Protein AF-A0A7Y2SJU0-F1 (afdb_monomer_lite)

pLDDT: mean 86.25, std 7.18, range [54.84, 95.0]

Secondary structure (DSSP, 8-state):
-HHHHHHIIIIIIIIHHHHHHHHHHHHHHH--TTS---HHHHHHHHHHHHHHHHHHHHHHHHHTSTTHHHHHSSTTGGGHHHHHHHHHHHHHHHTSTT-TTGGGGGGHHHHHHHHHHHHHHHHHHHHHH--

Foldseek 3Di:
DVVLVVCCCPLQVPNLVVVLVVLLVVLLVPPFQPDDDDPSLVVNLVSLVVNLVSQVVSLVVQCVDVCSVVPQCDPPNVCSNVLSVVLSVQSNLLNDPNRPQSVVGSCSSVVSVVVSVVVVVVRVVVVVVVD

Sequence (131 aa):
MKLIFDIHRIFGEMVLPLLIVIVAIYMTVVFKPGAARGTIERFFPVLVDLQVGLGIIYWVFLLTLPGGAARFLGFPFILHPVLGLIAAGLAHMALGAKNPLRSLGRWAPMASLAVLLILVLSNIMIAAGMK

Structure (mmCIF, N/CA/C/O backbone):
data_AF-A0A7Y2SJU0-F1
#
_entry.id   AF-A0A7Y2SJU0-F1
#
loop_
_atom_site.group_PDB
_atom_site.id
_atom_site.type_symbol
_atom_site.label_atom_id
_atom_site.label_alt_id
_atom_site.label_comp_id
_atom_site.label_asym_id
_atom_site.label_entity_id
_atom_site.label_seq_id
_atom_site.pdbx_PDB_ins_code
_atom_site.Cartn_x
_atom_site.Cartn_y
_atom_site.Cartn_z
_atom_site.occupancy
_atom_site.B_iso_or_equiv
_atom_site.auth_seq_id
_atom_site.auth_comp_id
_atom_site.auth_asym_id
_atom_site.auth_atom_id
_atom_site.pdbx_PDB_model_num
ATOM 1 N N . MET A 1 1 ? 7.990 -14.602 -17.417 1.00 70.00 1 MET A N 1
ATOM 2 C CA . MET A 1 1 ? 7.576 -13.178 -17.472 1.00 70.00 1 MET A CA 1
ATOM 3 C C . MET A 1 1 ? 6.070 -13.002 -17.311 1.00 70.00 1 MET A C 1
ATOM 5 O O . MET A 1 1 ? 5.679 -12.310 -16.387 1.00 70.00 1 MET A O 1
ATOM 9 N N . LYS A 1 2 ? 5.228 -13.664 -18.125 1.00 88.12 2 LYS A N 1
ATOM 10 C CA . LYS A 1 2 ? 3.754 -13.574 -18.040 1.00 88.12 2 LYS A CA 1
ATOM 11 C C . LYS A 1 2 ? 3.186 -13.818 -16.629 1.00 88.12 2 LYS A C 1
ATOM 13 O O . LYS A 1 2 ? 2.363 -13.045 -16.168 1.00 88.12 2 LYS A O 1
ATOM 18 N N . LEU A 1 3 ? 3.722 -14.809 -15.911 1.00 90.31 3 LEU A N 1
ATOM 19 C CA . LEU A 1 3 ? 3.298 -15.141 -14.546 1.00 90.31 3 LEU A CA 1
ATOM 20 C C . LEU A 1 3 ? 3.377 -13.959 -13.561 1.00 90.31 3 LEU A C 1
ATOM 22 O O . LEU A 1 3 ? 2.468 -13.786 -12.761 1.00 90.31 3 LEU A O 1
ATOM 26 N N . ILE A 1 4 ? 4.437 -13.143 -13.613 1.00 88.12 4 ILE A N 1
ATOM 27 C CA . ILE A 1 4 ? 4.603 -12.009 -12.685 1.00 88.12 4 ILE A CA 1
ATOM 28 C C . ILE A 1 4 ? 3.540 -10.941 -12.962 1.00 88.12 4 ILE A C 1
ATOM 30 O O . ILE A 1 4 ? 2.937 -10.422 -12.026 1.00 88.12 4 ILE A O 1
ATOM 34 N N . PHE A 1 5 ? 3.271 -10.662 -14.241 1.00 90.81 5 PHE A N 1
ATOM 35 C CA . PHE A 1 5 ? 2.190 -9.762 -14.643 1.00 90.81 5 PHE A CA 1
ATOM 36 C C . PHE A 1 5 ? 0.820 -10.293 -14.212 1.00 90.81 5 PHE A C 1
ATOM 38 O O . PHE A 1 5 ? 0.031 -9.533 -13.664 1.00 90.81 5 PHE A O 1
ATOM 45 N N . ASP A 1 6 ? 0.552 -11.587 -14.404 1.00 92.88 6 ASP A N 1
ATOM 46 C CA . ASP A 1 6 ? -0.727 -12.200 -14.032 1.00 92.88 6 ASP A CA 1
ATOM 47 C C . ASP A 1 6 ? -0.943 -12.161 -12.508 1.00 92.88 6 ASP A C 1
ATOM 49 O O . ASP A 1 6 ? -2.018 -11.775 -12.047 1.00 92.88 6 ASP A O 1
ATOM 53 N N . ILE A 1 7 ? 0.088 -12.486 -11.715 1.00 91.62 7 ILE A N 1
ATOM 54 C CA . ILE A 1 7 ? 0.041 -12.395 -10.247 1.00 91.62 7 ILE A CA 1
ATOM 55 C C . ILE A 1 7 ? -0.205 -10.951 -9.811 1.00 91.62 7 ILE A C 1
ATOM 57 O O . ILE A 1 7 ? -1.098 -10.712 -9.000 1.00 91.62 7 ILE A O 1
ATOM 61 N N . HIS A 1 8 ? 0.559 -9.987 -10.336 1.00 91.81 8 HIS A N 1
ATOM 62 C CA . HIS A 1 8 ? 0.403 -8.586 -9.947 1.00 91.81 8 HIS A CA 1
ATOM 63 C C . HIS A 1 8 ? -0.977 -8.045 -10.333 1.00 91.81 8 HIS A C 1
ATOM 65 O O . HIS A 1 8 ? -1.642 -7.427 -9.509 1.00 91.81 8 HIS A O 1
ATOM 71 N N . ARG A 1 9 ? -1.454 -8.351 -11.541 1.00 92.38 9 ARG A N 1
ATOM 72 C CA . ARG A 1 9 ? -2.777 -7.941 -12.012 1.00 92.38 9 ARG A CA 1
ATOM 73 C C . ARG A 1 9 ? -3.890 -8.513 -11.138 1.00 92.38 9 ARG A C 1
ATOM 75 O O . ARG A 1 9 ? -4.769 -7.786 -10.700 1.00 92.38 9 ARG A O 1
ATOM 82 N N . ILE A 1 10 ? -3.877 -9.815 -10.863 1.00 93.50 10 ILE A N 1
ATOM 83 C CA . ILE A 1 10 ? -4.961 -10.445 -10.099 1.00 93.50 10 ILE A CA 1
ATOM 84 C C . ILE A 1 10 ? -4.892 -10.018 -8.631 1.00 93.50 10 ILE A C 1
ATOM 86 O O . ILE A 1 10 ? -5.872 -9.525 -8.074 1.00 93.50 10 ILE A O 1
ATOM 90 N N . PHE A 1 11 ? -3.739 -10.189 -7.987 1.00 92.69 11 PHE A N 1
ATOM 91 C CA . PHE A 1 11 ? -3.626 -9.939 -6.554 1.00 92.69 11 PHE A CA 1
ATOM 92 C C . PHE A 1 11 ? -3.438 -8.462 -6.232 1.00 92.69 11 PHE A C 1
ATOM 94 O O . PHE A 1 11 ? -4.166 -7.943 -5.393 1.00 92.69 11 PHE A O 1
ATOM 101 N N . GLY A 1 12 ? -2.500 -7.791 -6.896 1.00 87.44 12 GLY A N 1
ATOM 102 C CA . GLY A 1 12 ? -2.128 -6.404 -6.614 1.00 87.44 12 GLY A CA 1
ATOM 103 C C . GLY A 1 12 ? -3.124 -5.361 -7.122 1.00 87.44 12 GLY A C 1
ATOM 104 O O . GLY A 1 12 ? -3.258 -4.319 -6.488 1.00 87.44 12 GLY A O 1
ATOM 105 N N . GLU A 1 13 ? -3.845 -5.616 -8.218 1.00 89.31 13 GLU A N 1
ATOM 106 C CA . GLU A 1 13 ? -4.794 -4.633 -8.775 1.00 89.31 13 GLU A CA 1
ATOM 107 C C . GLU A 1 13 ? -6.258 -4.936 -8.427 1.00 89.31 13 GLU A C 1
ATOM 109 O O . GLU A 1 13 ? -7.058 -4.008 -8.330 1.00 89.31 13 GLU A O 1
ATOM 114 N N . MET A 1 14 ? -6.627 -6.208 -8.213 1.00 92.31 14 MET A N 1
ATOM 115 C CA . MET A 1 14 ? -8.033 -6.600 -8.024 1.00 92.31 14 MET A CA 1
ATOM 116 C C . MET A 1 14 ? -8.329 -7.086 -6.599 1.00 92.31 14 MET A C 1
ATOM 118 O O . MET A 1 14 ? -9.187 -6.523 -5.921 1.00 92.31 14 MET A O 1
ATOM 122 N N . VAL A 1 15 ? -7.636 -8.129 -6.129 1.00 94.12 15 VAL A N 1
ATOM 123 C CA . VAL A 1 15 ? -8.012 -8.832 -4.887 1.00 94.12 15 VAL A CA 1
ATOM 124 C C . VAL A 1 15 ? -7.588 -8.073 -3.632 1.00 94.12 15 VAL A C 1
ATOM 126 O O . VAL A 1 15 ? -8.427 -7.770 -2.785 1.00 94.12 15 VAL A O 1
ATOM 129 N N . LEU A 1 16 ? -6.299 -7.763 -3.480 1.00 93.19 16 LEU A N 1
ATOM 130 C CA . LEU A 1 16 ? -5.782 -7.144 -2.258 1.00 93.19 16 LEU A CA 1
ATOM 131 C C . LEU A 1 16 ? -6.329 -5.730 -2.026 1.00 93.19 16 LEU A C 1
ATOM 133 O O . LEU A 1 16 ? -6.749 -5.474 -0.897 1.00 93.19 16 LEU A O 1
ATOM 137 N N . PRO A 1 17 ? -6.423 -4.830 -3.030 1.00 90.81 17 PRO A N 1
ATOM 138 C CA . PRO A 1 17 ? -7.030 -3.516 -2.818 1.00 90.81 17 PRO A CA 1
ATOM 139 C C . PRO A 1 17 ? -8.470 -3.615 -2.310 1.00 90.81 17 PRO A C 1
ATOM 141 O O . PRO A 1 17 ? -8.837 -2.929 -1.355 1.00 90.81 17 PRO A O 1
ATOM 144 N N . LEU A 1 18 ? -9.270 -4.515 -2.891 1.00 93.25 18 LEU A N 1
ATOM 145 C CA . LEU A 1 18 ? -10.650 -4.736 -2.469 1.00 93.25 18 LEU A CA 1
ATOM 146 C C . LEU A 1 18 ? -10.719 -5.253 -1.027 1.00 93.25 18 LEU A C 1
ATOM 148 O O . LEU A 1 18 ? -11.485 -4.724 -0.223 1.00 93.25 18 LEU A O 1
ATOM 152 N N . LEU A 1 19 ? -9.897 -6.246 -0.677 1.00 93.25 19 LEU A N 1
ATOM 153 C CA . LEU A 1 19 ? -9.844 -6.786 0.683 1.00 93.25 19 LEU A CA 1
ATOM 154 C C . LEU A 1 19 ? -9.413 -5.730 1.707 1.00 93.25 19 LEU A C 1
ATOM 156 O O . LEU A 1 19 ? -10.019 -5.643 2.771 1.00 93.25 19 LEU A O 1
ATOM 160 N N . ILE A 1 20 ? -8.414 -4.903 1.387 1.00 91.19 20 ILE A N 1
ATOM 161 C CA . ILE A 1 20 ? -7.954 -3.809 2.256 1.00 91.19 20 ILE A CA 1
ATOM 162 C C . ILE A 1 20 ? -9.095 -2.821 2.521 1.00 91.19 20 ILE A C 1
ATOM 164 O O . ILE A 1 20 ? -9.326 -2.448 3.673 1.00 91.19 20 ILE A O 1
ATOM 168 N N . VAL A 1 21 ? -9.833 -2.429 1.478 1.00 89.50 21 VAL A N 1
ATOM 169 C CA . VAL A 1 21 ? -10.981 -1.520 1.605 1.00 89.50 21 VAL A CA 1
ATOM 170 C C . VAL A 1 21 ? -12.091 -2.154 2.443 1.00 89.50 21 VAL A C 1
ATOM 172 O O . VAL A 1 21 ? -12.570 -1.522 3.383 1.00 89.50 21 VAL A O 1
ATOM 175 N N . ILE A 1 22 ? -12.471 -3.406 2.162 1.00 91.44 22 ILE A N 1
ATOM 176 C CA . ILE A 1 22 ? -13.503 -4.129 2.923 1.00 91.44 22 ILE A CA 1
ATOM 177 C C . ILE A 1 22 ? -13.121 -4.217 4.400 1.00 91.44 22 ILE A C 1
ATOM 179 O O . ILE A 1 22 ? -13.934 -3.884 5.262 1.00 91.44 22 ILE A O 1
ATOM 183 N N . VAL A 1 23 ? -11.887 -4.632 4.702 1.00 89.81 23 VAL A N 1
ATOM 184 C CA . VAL A 1 23 ? -11.414 -4.745 6.084 1.00 89.81 23 VAL A CA 1
ATOM 185 C C . VAL A 1 23 ? -11.432 -3.382 6.756 1.00 89.81 23 VAL A C 1
ATOM 187 O O . VAL A 1 23 ? -11.926 -3.276 7.872 1.00 89.81 23 VAL A O 1
ATOM 190 N N . ALA A 1 24 ? -10.989 -2.317 6.098 1.00 86.12 24 ALA A N 1
ATOM 191 C CA . ALA A 1 24 ? -11.034 -1.002 6.717 1.00 86.12 24 ALA A CA 1
ATOM 192 C C . ALA A 1 24 ? -12.446 -0.469 6.958 1.00 86.12 24 ALA A C 1
ATOM 194 O O . ALA A 1 24 ? -12.680 0.131 8.005 1.00 86.12 24 ALA A O 1
ATOM 195 N N . ILE A 1 25 ? -13.388 -0.696 6.036 1.00 87.88 25 ILE A N 1
ATOM 196 C CA . ILE A 1 25 ? -14.807 -0.373 6.248 1.00 87.88 25 ILE A CA 1
ATOM 197 C C . ILE A 1 25 ? -15.348 -1.176 7.429 1.00 87.88 25 ILE A C 1
ATOM 199 O O . ILE A 1 25 ? -16.008 -0.630 8.303 1.00 87.88 25 ILE A O 1
ATOM 203 N N . TYR A 1 26 ? -15.040 -2.467 7.507 1.00 87.94 26 TYR A N 1
ATOM 204 C CA . TYR A 1 26 ? -15.430 -3.273 8.657 1.00 87.94 26 TYR A CA 1
ATOM 205 C C . TYR A 1 26 ? -14.846 -2.711 9.964 1.00 87.94 26 TYR A C 1
ATOM 207 O O . TYR A 1 26 ? -15.540 -2.591 10.978 1.00 87.94 26 TYR A O 1
ATOM 215 N N . MET A 1 27 ? -13.580 -2.293 9.935 1.00 84.31 27 MET A N 1
ATOM 216 C CA . MET A 1 27 ? -12.907 -1.717 11.090 1.00 84.31 27 MET A CA 1
ATOM 217 C C . MET A 1 27 ? -13.515 -0.386 11.538 1.00 84.31 27 MET A C 1
ATOM 219 O O . MET A 1 27 ? -13.545 -0.153 12.738 1.00 84.31 27 MET A O 1
ATOM 223 N N . THR A 1 28 ? -14.071 0.463 10.667 1.00 81.44 28 THR A N 1
ATOM 224 C CA . THR A 1 28 ? -14.748 1.692 11.145 1.00 81.44 28 THR A CA 1
ATOM 225 C C . THR A 1 28 ? -15.975 1.408 12.004 1.00 81.44 28 THR A C 1
ATOM 227 O O . THR A 1 28 ? -16.347 2.232 12.845 1.00 81.44 28 THR A O 1
ATOM 230 N N . VAL A 1 29 ? -16.595 0.244 11.807 1.00 84.25 29 VAL A N 1
ATOM 231 C CA . VAL A 1 29 ? -17.776 -0.193 12.552 1.00 84.25 29 VAL A CA 1
ATOM 232 C C . VAL A 1 29 ? -17.377 -0.884 13.855 1.00 84.25 29 VAL A C 1
ATOM 234 O O . VAL A 1 29 ? -17.962 -0.604 14.902 1.00 84.25 29 VAL A O 1
ATOM 237 N N . VAL A 1 30 ? -16.388 -1.780 13.803 1.00 83.62 30 VAL A N 1
ATOM 238 C CA . VAL A 1 30 ? -16.088 -2.708 14.909 1.00 83.62 30 VAL A CA 1
ATOM 239 C C . VAL A 1 30 ? -14.928 -2.244 15.794 1.00 83.62 30 VAL A C 1
ATOM 241 O O . VAL A 1 30 ? -14.892 -2.583 16.979 1.00 83.62 30 VAL A O 1
ATOM 244 N N . PHE A 1 31 ? -14.002 -1.437 15.268 1.00 81.38 31 PHE A N 1
ATOM 245 C CA . PHE A 1 31 ? -12.818 -1.011 16.010 1.00 81.38 31 PHE A CA 1
ATOM 246 C C . PHE A 1 31 ? -13.188 -0.125 17.203 1.00 81.38 31 PHE A C 1
ATOM 248 O O . PHE A 1 31 ? -13.805 0.936 17.068 1.00 81.38 31 PHE A O 1
ATOM 255 N N . LYS A 1 32 ? -12.740 -0.543 18.389 1.00 79.69 32 LYS A N 1
ATOM 256 C CA . LYS A 1 32 ? -12.862 0.221 19.632 1.00 79.69 32 LYS A CA 1
ATOM 257 C C . LYS A 1 32 ? -11.487 0.754 20.038 1.00 79.69 32 LYS A C 1
ATOM 259 O O . LYS A 1 32 ? -10.604 -0.043 20.361 1.00 79.69 32 LYS A O 1
ATOM 264 N N . PRO A 1 33 ? -11.285 2.083 20.052 1.00 75.44 33 PRO A N 1
ATOM 265 C CA . PRO A 1 33 ? -10.020 2.672 20.479 1.00 75.44 33 PRO A CA 1
ATOM 266 C C . PRO A 1 33 ? -9.639 2.215 21.891 1.00 75.44 33 PRO A C 1
ATOM 268 O O . PRO A 1 33 ? -10.460 2.268 22.802 1.00 75.44 33 PRO A O 1
ATOM 271 N N . GLY A 1 34 ? -8.397 1.763 22.069 1.00 71.19 34 GLY A N 1
ATOM 272 C CA . GLY A 1 34 ? -7.879 1.310 23.366 1.00 71.19 34 GLY A CA 1
ATOM 273 C C . GLY A 1 34 ? -8.277 -0.112 23.778 1.00 71.19 34 GLY A C 1
ATOM 274 O O . GLY A 1 34 ? -7.776 -0.596 24.789 1.00 71.19 34 GLY A O 1
ATOM 275 N N . ALA A 1 35 ? -9.119 -0.808 23.006 1.00 75.81 35 ALA A N 1
ATOM 276 C CA . ALA A 1 35 ? -9.381 -2.227 23.224 1.00 75.81 35 ALA A CA 1
ATOM 277 C C . ALA A 1 35 ? -8.175 -3.090 22.808 1.00 75.81 35 ALA A C 1
ATOM 279 O O . ALA A 1 35 ? -7.350 -2.689 21.980 1.00 75.81 35 ALA A O 1
ATOM 280 N N . ALA A 1 36 ? -8.079 -4.297 23.369 1.00 77.81 36 ALA A N 1
ATOM 281 C CA . ALA A 1 36 ? -7.080 -5.268 22.939 1.00 77.81 36 ALA A CA 1
ATOM 282 C C . ALA A 1 36 ? -7.250 -5.584 21.442 1.00 77.81 36 ALA A C 1
ATOM 284 O O . ALA A 1 36 ? -8.367 -5.792 20.971 1.00 77.81 36 ALA A O 1
ATOM 285 N N . ARG A 1 37 ? -6.137 -5.635 20.697 1.00 76.00 37 ARG A N 1
ATOM 286 C CA . ARG A 1 37 ? -6.149 -5.973 19.265 1.00 76.00 37 ARG A CA 1
ATOM 287 C C . ARG A 1 37 ? -6.633 -7.410 19.063 1.00 76.00 37 ARG A C 1
ATOM 289 O O . ARG A 1 37 ? -5.896 -8.354 19.388 1.00 76.00 37 ARG A O 1
ATOM 296 N N . GLY A 1 38 ? -7.826 -7.549 18.494 1.00 80.19 38 GLY A N 1
ATOM 297 C CA . GLY A 1 38 ? -8.369 -8.811 18.014 1.00 80.19 38 GLY A CA 1
ATOM 298 C C . GLY A 1 38 ? -7.666 -9.301 16.748 1.00 80.19 38 GLY A C 1
ATOM 299 O O . GLY A 1 38 ? -6.658 -8.750 16.297 1.00 80.19 38 GLY A O 1
ATOM 300 N N . THR A 1 39 ? -8.170 -10.399 16.192 1.00 82.81 39 THR A N 1
ATOM 301 C CA . THR A 1 39 ? -7.580 -11.042 15.013 1.00 82.81 39 THR A CA 1
ATOM 302 C C . THR A 1 39 ? -7.671 -10.141 13.782 1.00 82.81 39 THR A C 1
ATOM 304 O O . THR A 1 39 ? -6.686 -9.987 13.065 1.00 82.81 39 THR A O 1
ATOM 307 N N . ILE A 1 40 ? -8.811 -9.483 13.561 1.00 79.62 40 ILE A N 1
ATOM 308 C CA . ILE A 1 40 ? -9.055 -8.669 12.359 1.00 79.62 40 ILE A CA 1
ATOM 309 C C . ILE A 1 40 ? -8.169 -7.415 12.350 1.00 79.62 40 ILE A C 1
ATOM 311 O O . ILE A 1 40 ? -7.592 -7.072 11.320 1.00 79.62 40 ILE A O 1
ATOM 315 N N . GLU A 1 41 ? -7.954 -6.797 13.514 1.00 82.06 41 GLU A N 1
ATOM 316 C CA . GLU A 1 41 ? -7.023 -5.680 13.694 1.00 82.06 41 GLU A CA 1
ATOM 317 C C . GLU A 1 41 ? -5.576 -6.063 13.347 1.00 82.06 41 GLU A C 1
ATOM 319 O O . GLU A 1 41 ? -4.769 -5.211 12.986 1.00 82.06 41 GLU A O 1
ATOM 324 N N . ARG A 1 42 ? -5.209 -7.341 13.468 1.00 84.75 42 ARG A N 1
ATOM 325 C CA . ARG A 1 42 ? -3.877 -7.821 13.072 1.00 84.75 42 ARG A CA 1
ATOM 326 C C . ARG A 1 42 ? -3.802 -8.121 11.579 1.00 84.75 42 ARG A C 1
ATOM 328 O O . ARG A 1 42 ? -2.735 -7.973 11.000 1.00 84.75 42 ARG A O 1
ATOM 335 N N . PHE A 1 43 ? -4.917 -8.503 10.958 1.00 88.19 43 PHE A N 1
ATOM 336 C CA . PHE A 1 43 ? -4.979 -8.808 9.527 1.00 88.19 43 PHE A CA 1
ATOM 337 C C . PHE A 1 43 ? -4.854 -7.569 8.642 1.00 88.19 43 PHE A C 1
ATOM 339 O O . PHE A 1 43 ? -4.201 -7.639 7.607 1.00 88.19 43 PHE A O 1
ATOM 346 N N . PHE A 1 44 ? -5.444 -6.438 9.036 1.00 87.50 44 PHE A N 1
ATOM 347 C CA . PHE A 1 44 ? -5.403 -5.214 8.230 1.00 87.50 44 PHE A CA 1
ATOM 348 C C . PHE A 1 44 ? -3.984 -4.786 7.802 1.00 87.50 44 PHE A C 1
ATOM 350 O O . PHE A 1 44 ? -3.750 -4.677 6.598 1.00 87.50 44 PHE A O 1
ATOM 357 N N . PRO A 1 45 ? -3.015 -4.586 8.720 1.00 89.25 45 PRO A N 1
ATOM 358 C CA . PRO A 1 45 ? -1.663 -4.208 8.320 1.00 89.25 45 PRO A CA 1
ATOM 359 C C . PRO A 1 45 ? -0.968 -5.296 7.495 1.00 89.25 45 PRO A C 1
ATOM 361 O O . PRO A 1 45 ? -0.252 -4.966 6.561 1.00 89.25 45 PRO A O 1
ATOM 364 N N . VAL A 1 46 ? -1.249 -6.578 7.752 1.00 92.62 46 VAL A N 1
ATOM 365 C CA . VAL A 1 46 ? -0.696 -7.690 6.959 1.00 92.62 46 VAL A CA 1
ATOM 366 C C . VAL A 1 46 ? -1.176 -7.638 5.506 1.00 92.62 46 VAL A C 1
ATOM 368 O O . VAL A 1 46 ? -0.384 -7.856 4.594 1.00 92.62 46 VAL A O 1
ATOM 371 N N . LEU A 1 47 ? -2.449 -7.315 5.256 1.00 93.06 47 LEU A N 1
ATOM 372 C CA . LEU A 1 47 ? -2.955 -7.147 3.888 1.00 93.06 47 LEU A CA 1
ATOM 373 C C . LEU A 1 47 ? -2.242 -6.002 3.158 1.00 93.06 47 LEU A C 1
ATOM 375 O O . LEU A 1 47 ? -1.912 -6.138 1.980 1.00 93.06 47 LEU A O 1
ATOM 379 N N . VAL A 1 48 ? -1.970 -4.899 3.861 1.00 91.69 48 VAL A N 1
ATOM 380 C CA . VAL A 1 48 ? -1.203 -3.774 3.311 1.00 91.69 48 VAL A CA 1
ATOM 381 C C . VAL A 1 48 ? 0.250 -4.179 3.052 1.00 91.69 48 VAL A C 1
ATOM 383 O O . VAL A 1 48 ? 0.770 -3.8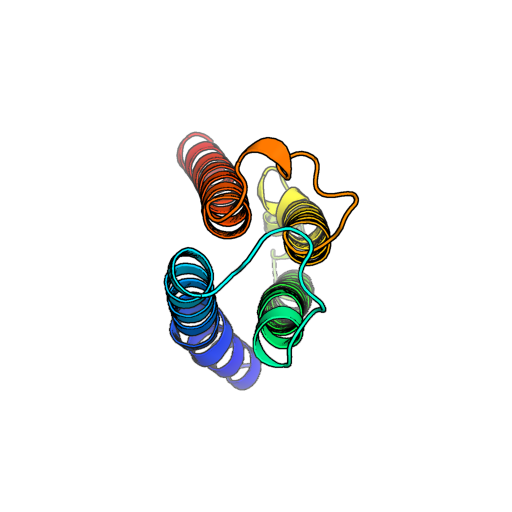72 1.984 1.00 91.69 48 VAL A O 1
ATOM 386 N N . ASP A 1 49 ? 0.886 -4.929 3.953 1.00 94.06 49 ASP A N 1
ATOM 387 C CA . ASP A 1 49 ? 2.250 -5.434 3.761 1.00 94.06 49 ASP A CA 1
ATOM 388 C C . ASP A 1 49 ? 2.350 -6.335 2.523 1.00 94.06 49 ASP A C 1
ATOM 390 O O . ASP A 1 49 ? 3.288 -6.203 1.737 1.00 94.06 49 ASP A O 1
ATOM 394 N N . LEU A 1 50 ? 1.362 -7.211 2.298 1.00 94.94 50 LEU A N 1
ATOM 395 C CA . LEU A 1 50 ? 1.294 -8.046 1.094 1.00 94.94 50 LEU A CA 1
ATOM 396 C C . LEU A 1 50 ? 1.136 -7.200 -0.175 1.00 94.94 50 LEU A C 1
ATOM 398 O O . LEU A 1 50 ? 1.826 -7.451 -1.164 1.00 94.94 50 LEU A O 1
ATOM 402 N N . GLN A 1 51 ? 0.273 -6.180 -0.145 1.00 94.25 51 GLN A N 1
ATOM 403 C CA . GLN A 1 51 ? 0.082 -5.250 -1.262 1.00 94.25 51 GLN A CA 1
ATOM 404 C C . GLN A 1 51 ? 1.383 -4.513 -1.603 1.00 94.25 51 GLN A C 1
ATOM 406 O O . GLN A 1 51 ? 1.778 -4.437 -2.768 1.00 94.25 51 GLN A O 1
ATOM 411 N N . VAL A 1 52 ? 2.070 -3.999 -0.584 1.00 94.25 52 VAL A N 1
ATOM 412 C CA . VAL A 1 52 ? 3.344 -3.289 -0.730 1.00 94.25 52 VAL A CA 1
ATOM 413 C C . VAL A 1 52 ? 4.431 -4.235 -1.230 1.00 94.25 52 VAL A C 1
ATOM 415 O O . VAL A 1 52 ? 5.140 -3.900 -2.175 1.00 94.25 52 VAL A O 1
ATOM 418 N N . GLY A 1 53 ? 4.531 -5.436 -0.659 1.00 95.00 53 GLY A N 1
ATOM 419 C CA . GLY A 1 53 ? 5.496 -6.452 -1.070 1.00 95.00 53 GLY A CA 1
ATOM 420 C C . GLY A 1 53 ? 5.330 -6.852 -2.536 1.00 95.00 53 GLY A C 1
ATOM 421 O O . GLY A 1 53 ? 6.301 -6.829 -3.291 1.00 95.00 53 GLY A O 1
ATOM 422 N N . LEU A 1 54 ? 4.100 -7.141 -2.974 1.00 94.50 54 LEU A N 1
ATOM 423 C CA . LEU A 1 54 ? 3.817 -7.447 -4.380 1.00 94.50 54 LEU A CA 1
ATOM 424 C C . LEU A 1 54 ? 4.096 -6.260 -5.308 1.00 94.50 54 LEU A C 1
ATOM 426 O O . LEU A 1 54 ? 4.601 -6.465 -6.413 1.00 94.50 54 LEU A O 1
ATOM 430 N N . GLY A 1 55 ? 3.802 -5.032 -4.872 1.00 93.81 55 GLY A N 1
ATOM 431 C CA . GLY A 1 55 ? 4.132 -3.813 -5.612 1.00 93.81 55 GLY A CA 1
ATOM 432 C C . GLY A 1 55 ? 5.639 -3.629 -5.794 1.00 93.81 55 GLY A C 1
ATOM 433 O O . GLY A 1 55 ? 6.098 -3.391 -6.909 1.00 93.81 55 GLY A O 1
ATOM 434 N N . ILE A 1 56 ? 6.425 -3.823 -4.731 1.00 94.56 56 ILE A N 1
ATOM 435 C CA . ILE A 1 56 ? 7.891 -3.731 -4.773 1.00 94.56 56 ILE A CA 1
ATOM 436 C C . ILE A 1 56 ? 8.479 -4.822 -5.670 1.00 94.56 56 ILE A C 1
ATOM 438 O O . ILE A 1 56 ? 9.308 -4.514 -6.523 1.00 94.56 56 ILE A O 1
ATOM 442 N N . ILE A 1 57 ? 8.038 -6.077 -5.528 1.00 94.69 57 ILE A N 1
ATOM 443 C CA . ILE A 1 57 ? 8.500 -7.186 -6.382 1.00 94.69 57 ILE A CA 1
ATOM 444 C C . ILE A 1 57 ? 8.226 -6.871 -7.854 1.00 94.69 57 ILE A C 1
ATOM 446 O O . ILE A 1 57 ? 9.101 -7.046 -8.703 1.00 94.69 57 ILE A O 1
ATOM 450 N N . TYR A 1 58 ? 7.027 -6.373 -8.159 1.00 94.06 58 TYR A N 1
ATOM 451 C CA . TYR A 1 58 ? 6.660 -6.004 -9.519 1.00 94.06 58 TYR A CA 1
ATOM 452 C C . TYR A 1 58 ? 7.488 -4.828 -10.045 1.00 94.06 58 TYR A C 1
ATOM 454 O O . TYR A 1 58 ? 8.018 -4.905 -11.150 1.00 94.06 58 TYR A O 1
ATOM 462 N N . TRP A 1 59 ? 7.680 -3.778 -9.246 1.00 94.38 59 TRP A N 1
ATOM 463 C CA . TRP A 1 59 ? 8.524 -2.639 -9.605 1.00 94.38 59 TRP A CA 1
ATOM 464 C C . TRP A 1 59 ? 9.973 -3.061 -9.884 1.00 94.38 59 TRP A C 1
ATOM 466 O O . TRP A 1 59 ? 10.522 -2.691 -10.921 1.00 94.38 59 TRP A O 1
ATOM 476 N N . VAL A 1 60 ? 10.569 -3.907 -9.034 1.00 95.00 60 VAL A N 1
ATOM 477 C CA . VAL A 1 60 ? 11.912 -4.468 -9.266 1.00 95.00 60 VAL A CA 1
ATOM 478 C C . VAL A 1 60 ? 11.949 -5.266 -10.567 1.00 95.00 60 VAL A C 1
ATOM 480 O O . VAL A 1 60 ? 12.872 -5.103 -11.361 1.00 95.00 60 VAL A O 1
ATOM 483 N N . PHE A 1 61 ? 10.935 -6.092 -10.831 1.00 94.12 61 PHE A N 1
ATOM 484 C CA . PHE A 1 61 ? 10.842 -6.829 -12.088 1.00 94.12 61 PHE A CA 1
ATOM 485 C C . PHE A 1 61 ? 10.782 -5.889 -13.303 1.00 94.12 61 PHE A C 1
ATOM 487 O O . PHE A 1 61 ? 11.489 -6.119 -14.285 1.00 94.12 61 PHE A O 1
ATOM 494 N N . LEU A 1 62 ? 10.019 -4.796 -13.237 1.00 93.56 62 LEU A N 1
ATOM 495 C CA . LEU A 1 62 ? 9.934 -3.811 -14.317 1.00 93.56 62 LEU A CA 1
ATOM 496 C C . LEU A 1 62 ? 11.277 -3.129 -14.619 1.00 93.56 62 LEU A C 1
ATOM 498 O O . LEU A 1 62 ? 11.527 -2.789 -15.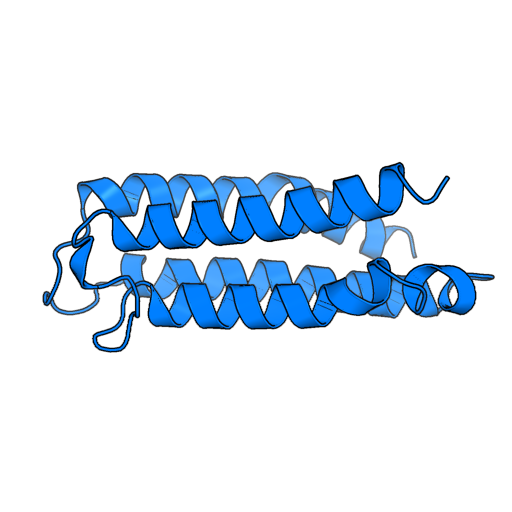775 1.00 93.56 62 LEU A O 1
ATOM 502 N N . LEU A 1 63 ? 12.167 -2.982 -13.631 1.00 95.00 63 LEU A N 1
ATOM 503 C CA . LEU A 1 63 ? 13.526 -2.465 -13.847 1.00 95.00 63 LEU A CA 1
ATOM 504 C C . LEU A 1 63 ? 14.390 -3.387 -14.715 1.00 95.00 63 LEU A C 1
ATOM 506 O O . LEU A 1 63 ? 15.309 -2.907 -15.375 1.00 95.00 63 LEU A O 1
ATOM 510 N N . THR A 1 64 ? 14.093 -4.689 -14.734 1.00 94.38 64 THR A N 1
ATOM 511 C CA . THR A 1 64 ? 14.845 -5.680 -15.523 1.00 94.38 64 THR A CA 1
ATOM 512 C C . THR A 1 64 ? 14.462 -5.689 -17.005 1.00 94.38 64 THR A C 1
ATOM 514 O O . THR A 1 64 ? 15.157 -6.294 -17.820 1.00 94.38 64 THR A O 1
ATOM 517 N N . LEU A 1 65 ? 13.363 -5.021 -17.373 1.00 94.12 65 LEU A N 1
ATOM 518 C CA . LEU A 1 65 ? 12.894 -4.950 -18.753 1.00 94.12 65 LEU A CA 1
ATOM 519 C C . LEU A 1 65 ? 13.689 -3.910 -19.564 1.00 94.12 65 LEU A C 1
ATOM 521 O O . LEU A 1 65 ? 14.153 -2.913 -19.003 1.00 94.12 65 LEU A O 1
ATOM 525 N N . PRO A 1 66 ? 13.808 -4.077 -20.896 1.00 94.31 66 PRO A N 1
ATOM 526 C CA . PRO A 1 66 ? 14.442 -3.082 -21.758 1.00 94.31 66 PRO A CA 1
ATOM 527 C C . PRO A 1 66 ? 13.819 -1.688 -21.582 1.00 94.31 66 PRO A C 1
ATOM 529 O O . PRO A 1 66 ? 12.604 -1.526 -21.681 1.00 94.31 66 PRO A O 1
ATOM 532 N N . GLY A 1 67 ? 14.648 -0.682 -21.284 1.00 90.12 67 GLY A N 1
ATOM 533 C CA . GLY A 1 67 ? 14.201 0.692 -21.004 1.00 90.12 67 GLY A CA 1
ATOM 534 C C . GLY A 1 67 ? 13.500 0.887 -19.649 1.00 90.12 67 GLY A C 1
ATOM 535 O O . GLY A 1 67 ? 13.131 2.010 -19.306 1.00 90.12 67 GLY A O 1
ATOM 536 N N . GLY A 1 68 ? 13.348 -0.176 -18.854 1.00 90.75 68 GLY A N 1
ATOM 537 C CA . GLY A 1 68 ? 12.669 -0.159 -17.561 1.00 90.75 68 GLY A CA 1
ATOM 538 C C . GLY A 1 68 ? 13.345 0.758 -16.546 1.00 90.75 68 GLY A C 1
ATOM 539 O O . GLY A 1 68 ? 12.682 1.605 -15.952 1.00 90.75 68 GLY A O 1
ATOM 540 N N . ALA A 1 69 ? 14.669 0.663 -16.400 1.00 92.06 69 ALA A N 1
ATOM 541 C CA . ALA A 1 69 ? 15.429 1.502 -15.470 1.00 92.06 69 ALA A CA 1
ATOM 542 C C . ALA A 1 69 ? 15.235 3.007 -15.730 1.00 92.06 69 ALA A C 1
ATOM 544 O O . ALA A 1 69 ? 14.917 3.750 -14.805 1.00 92.06 69 ALA A O 1
ATOM 545 N N . ALA A 1 70 ? 15.338 3.445 -16.990 1.00 90.50 70 ALA A N 1
ATOM 546 C CA . ALA A 1 70 ? 15.155 4.849 -17.364 1.00 90.50 70 ALA A CA 1
ATOM 547 C C . ALA A 1 70 ? 13.750 5.372 -17.016 1.00 90.50 70 ALA A C 1
ATOM 549 O O . ALA A 1 70 ? 13.590 6.531 -16.645 1.00 90.50 70 ALA A O 1
ATOM 550 N N . ARG A 1 71 ? 12.732 4.508 -17.098 1.00 88.56 71 ARG A N 1
ATOM 551 C CA . ARG A 1 71 ? 11.343 4.862 -16.797 1.00 88.56 71 ARG A CA 1
ATOM 552 C C . ARG A 1 71 ? 11.024 4.829 -15.302 1.00 88.56 71 ARG A C 1
ATOM 554 O O . ARG A 1 71 ? 10.402 5.756 -14.794 1.00 88.56 71 ARG A O 1
ATOM 561 N N . PHE A 1 72 ? 11.404 3.762 -14.602 1.00 91.25 72 PHE A N 1
ATOM 562 C CA . PHE A 1 72 ? 10.931 3.481 -13.241 1.00 91.25 72 PHE A CA 1
ATOM 563 C C . PHE A 1 72 ? 11.861 3.983 -12.129 1.00 91.25 72 PHE A C 1
ATOM 565 O O . PHE A 1 72 ? 11.412 4.090 -10.988 1.00 91.25 72 PHE A O 1
ATOM 572 N N . LEU A 1 73 ? 13.109 4.346 -12.451 1.00 92.06 73 LEU A N 1
ATOM 573 C CA . LEU A 1 73 ? 13.979 5.137 -11.566 1.00 92.06 73 LEU A CA 1
ATOM 574 C C . LEU A 1 73 ? 13.789 6.651 -11.758 1.00 92.06 73 LEU A C 1
ATOM 576 O O . LEU A 1 73 ? 14.349 7.443 -11.008 1.00 92.06 73 LEU A O 1
ATOM 580 N N . GLY A 1 74 ? 12.997 7.067 -12.749 1.00 89.31 74 GLY A N 1
ATOM 581 C CA . GLY A 1 74 ? 12.614 8.461 -12.940 1.00 89.31 74 GLY A CA 1
ATOM 582 C C . GLY A 1 74 ? 11.527 8.908 -11.962 1.00 89.31 74 GLY A C 1
ATOM 583 O O . GLY A 1 74 ? 10.748 8.102 -11.441 1.00 89.31 74 GLY A O 1
ATOM 584 N N . PHE A 1 75 ? 11.442 10.216 -11.728 1.00 86.75 75 PHE A N 1
ATOM 585 C CA . PHE A 1 75 ? 10.323 10.801 -10.994 1.00 86.75 75 PHE A CA 1
ATOM 586 C C . PHE A 1 75 ? 9.036 10.744 -11.843 1.00 86.75 75 PH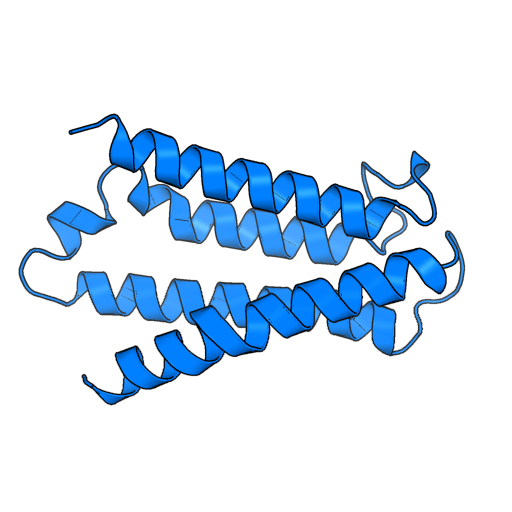E A C 1
ATOM 588 O O . PHE A 1 75 ? 9.108 10.974 -13.051 1.00 86.75 75 PHE A O 1
ATOM 595 N N . PRO A 1 76 ? 7.865 10.434 -11.255 1.00 87.19 76 PRO A N 1
ATOM 596 C CA . PRO A 1 76 ? 7.629 10.137 -9.838 1.00 87.19 76 PRO A CA 1
ATOM 597 C C . PRO A 1 76 ? 7.697 8.637 -9.487 1.00 87.19 76 PRO A C 1
ATOM 599 O O . PRO A 1 76 ? 7.495 8.258 -8.337 1.00 87.19 76 PRO A O 1
ATOM 602 N N . PHE A 1 77 ? 7.985 7.753 -10.448 1.00 88.38 77 PHE A N 1
ATOM 603 C CA . PHE A 1 77 ? 7.957 6.296 -10.251 1.00 88.38 77 PHE A CA 1
ATOM 604 C C . PHE A 1 77 ? 8.975 5.780 -9.228 1.00 88.38 77 PHE A C 1
ATOM 606 O O . PHE A 1 77 ? 8.690 4.801 -8.539 1.00 88.38 77 PHE A O 1
ATOM 613 N N . ILE A 1 78 ? 10.105 6.469 -9.060 1.00 91.44 78 ILE A N 1
ATOM 614 C CA . ILE A 1 78 ? 11.088 6.170 -8.010 1.00 91.44 78 ILE A CA 1
ATOM 615 C C . ILE A 1 78 ? 10.498 6.258 -6.593 1.00 91.44 78 ILE A C 1
ATOM 617 O O . ILE A 1 78 ? 10.982 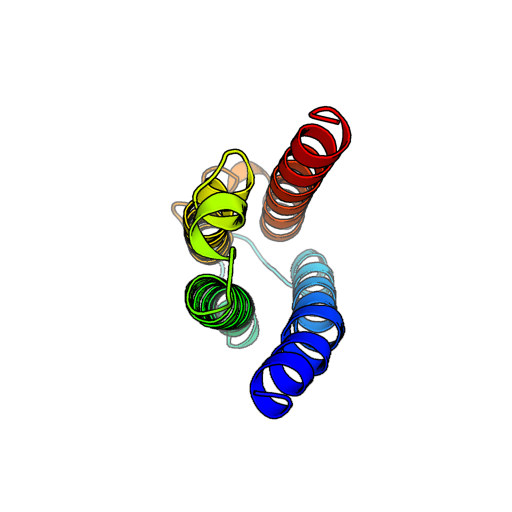5.596 -5.677 1.00 91.44 78 ILE A O 1
ATOM 621 N N . LEU A 1 79 ? 9.424 7.035 -6.402 1.00 90.38 79 LEU A N 1
ATOM 622 C CA . LEU A 1 79 ? 8.752 7.149 -5.110 1.00 90.38 79 LEU A CA 1
ATOM 623 C C . LEU A 1 79 ? 7.918 5.916 -4.759 1.00 90.38 79 LEU A C 1
ATOM 625 O O . LEU A 1 79 ? 7.557 5.756 -3.599 1.00 90.38 79 LEU A O 1
ATOM 629 N N . HIS A 1 80 ? 7.604 5.041 -5.716 1.00 89.50 80 HIS A N 1
ATOM 630 C CA . HIS A 1 80 ? 6.700 3.912 -5.499 1.00 89.50 80 HIS A CA 1
ATOM 631 C C . HIS A 1 80 ? 7.067 3.030 -4.284 1.00 89.50 80 HIS A C 1
ATOM 633 O O . HIS A 1 80 ? 6.212 2.871 -3.408 1.00 89.50 80 HIS A O 1
ATOM 639 N N . PRO A 1 81 ? 8.306 2.508 -4.145 1.00 91.31 81 PRO A N 1
ATOM 640 C CA . PRO A 1 81 ? 8.683 1.732 -2.961 1.00 91.31 81 PRO A CA 1
ATOM 641 C C . PRO A 1 81 ? 8.624 2.558 -1.669 1.00 91.31 81 PRO A C 1
ATOM 643 O O . PRO A 1 81 ? 8.198 2.049 -0.635 1.00 91.31 81 PRO A O 1
ATOM 646 N N . VAL A 1 82 ? 8.991 3.842 -1.721 1.00 92.69 82 VAL A N 1
ATOM 647 C CA . VAL A 1 82 ? 8.966 4.735 -0.552 1.00 92.69 82 VAL A CA 1
ATOM 648 C C . VAL A 1 82 ? 7.531 4.953 -0.066 1.00 92.69 82 VAL A C 1
ATOM 650 O O . VAL A 1 82 ? 7.248 4.789 1.119 1.00 92.69 82 VAL A O 1
ATOM 653 N N . LEU A 1 83 ? 6.608 5.257 -0.981 1.00 89.88 83 LEU A N 1
ATOM 654 C CA . LEU A 1 83 ? 5.185 5.414 -0.679 1.00 89.88 83 LEU A CA 1
ATOM 655 C C . LEU A 1 83 ? 4.576 4.109 -0.157 1.00 89.88 83 LEU A C 1
ATOM 657 O O . LEU A 1 83 ? 3.788 4.146 0.784 1.00 89.88 83 LEU A O 1
ATOM 661 N N . GLY A 1 84 ? 4.980 2.962 -0.712 1.00 90.62 84 GLY A N 1
ATOM 662 C CA . GLY A 1 84 ? 4.578 1.649 -0.212 1.00 90.62 84 GLY A CA 1
ATOM 663 C C . GLY A 1 84 ? 5.005 1.417 1.241 1.00 90.62 84 GLY A C 1
ATOM 664 O O . GLY A 1 84 ? 4.190 1.033 2.074 1.00 90.62 84 GLY A O 1
ATOM 665 N N . LEU A 1 85 ? 6.256 1.721 1.591 1.00 92.75 85 LEU A N 1
ATOM 666 C CA . LEU A 1 85 ? 6.743 1.576 2.968 1.00 92.75 85 LEU A CA 1
ATOM 667 C C . LEU A 1 85 ? 6.048 2.536 3.943 1.00 92.75 85 LEU A C 1
ATOM 669 O O . LEU A 1 85 ? 5.702 2.141 5.057 1.00 92.75 85 LEU A O 1
ATOM 673 N N . ILE A 1 86 ? 5.788 3.776 3.519 1.00 90.38 86 ILE A N 1
ATOM 674 C CA . ILE A 1 86 ? 4.988 4.732 4.299 1.00 90.38 86 ILE A CA 1
ATOM 675 C C . ILE A 1 86 ? 3.572 4.181 4.514 1.00 90.38 86 ILE A C 1
ATOM 677 O O . ILE A 1 86 ? 3.038 4.283 5.620 1.00 90.38 86 ILE A O 1
ATOM 681 N N . ALA A 1 87 ? 2.985 3.553 3.491 1.00 88.12 87 ALA A N 1
ATOM 682 C CA . ALA A 1 87 ? 1.668 2.937 3.573 1.00 88.12 87 ALA A CA 1
ATOM 683 C C . ALA A 1 87 ? 1.603 1.797 4.589 1.00 88.12 87 ALA A C 1
ATOM 685 O O . ALA A 1 87 ? 0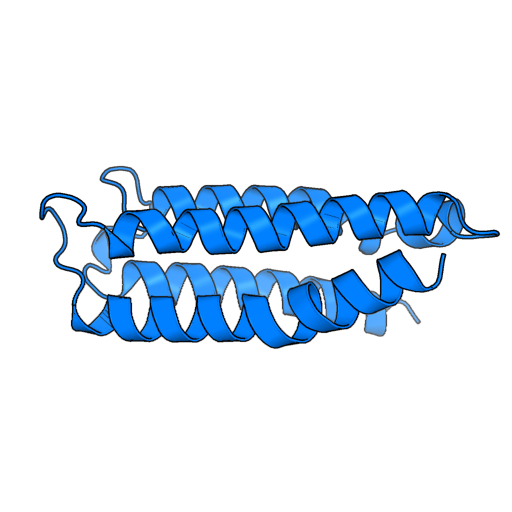.725 1.803 5.455 1.00 88.12 87 ALA A O 1
ATOM 686 N N . ALA A 1 88 ? 2.563 0.875 4.535 1.00 90.25 88 ALA A N 1
ATOM 687 C CA . ALA A 1 88 ? 2.709 -0.191 5.521 1.00 90.25 88 ALA A CA 1
ATOM 688 C C . ALA A 1 88 ? 2.861 0.385 6.939 1.00 90.25 88 ALA A C 1
ATOM 690 O O . ALA A 1 88 ? 2.098 0.041 7.844 1.00 90.25 88 ALA A O 1
ATOM 691 N N . GLY A 1 89 ? 3.773 1.345 7.129 1.00 89.00 89 GLY A N 1
ATOM 692 C CA . GLY A 1 89 ? 3.978 2.009 8.417 1.00 89.00 89 GLY A CA 1
ATOM 693 C C . GLY A 1 89 ? 2.697 2.643 8.967 1.00 89.00 89 GLY A C 1
ATOM 694 O O . GLY A 1 89 ? 2.343 2.429 10.128 1.00 89.00 89 GLY A O 1
ATOM 695 N N . LEU A 1 90 ? 1.955 3.374 8.129 1.00 86.12 90 LEU A N 1
ATOM 696 C CA . LEU A 1 90 ? 0.672 3.966 8.505 1.00 86.12 90 LEU A CA 1
ATOM 697 C C . LEU A 1 90 ? -0.371 2.905 8.861 1.00 86.12 90 LEU A C 1
ATOM 699 O O . LEU A 1 90 ? -1.086 3.103 9.837 1.00 86.12 90 LEU A O 1
ATOM 703 N N . ALA A 1 91 ? -0.439 1.777 8.152 1.00 86.88 91 ALA A N 1
ATOM 704 C CA . ALA A 1 91 ? -1.369 0.694 8.470 1.00 86.88 91 ALA A CA 1
ATOM 705 C C . ALA A 1 91 ? -1.060 0.031 9.826 1.00 86.88 91 ALA A C 1
ATOM 707 O O . ALA A 1 91 ? -1.966 -0.194 10.633 1.00 86.88 91 ALA A O 1
ATOM 708 N N . HIS A 1 92 ? 0.219 -0.213 10.129 1.00 86.50 92 HIS A N 1
ATOM 709 C CA . HIS A 1 92 ? 0.658 -0.746 11.428 1.00 86.50 92 HIS A CA 1
ATOM 710 C C . HIS A 1 92 ? 0.393 0.228 12.579 1.00 86.50 92 HIS A C 1
ATOM 712 O O . HIS A 1 92 ? 0.003 -0.183 13.683 1.00 86.50 92 HIS A O 1
ATOM 718 N N . MET A 1 93 ? 0.570 1.526 12.317 1.00 85.44 93 MET A N 1
ATOM 719 C CA . MET A 1 93 ? 0.266 2.589 13.269 1.00 85.44 93 MET A CA 1
ATOM 720 C C . MET A 1 93 ? -1.233 2.815 13.426 1.00 85.44 93 MET A C 1
ATOM 722 O O . MET A 1 93 ? -1.645 3.095 14.545 1.00 85.44 93 MET A O 1
ATOM 726 N N . ALA A 1 94 ? -2.047 2.639 12.378 1.00 79.81 94 ALA A N 1
ATOM 727 C CA . ALA A 1 94 ? -3.477 2.968 12.345 1.00 79.81 94 ALA A CA 1
ATOM 728 C C . ALA A 1 94 ? -4.263 2.367 13.524 1.00 79.81 94 ALA A C 1
ATOM 730 O O . ALA A 1 94 ? -5.231 2.945 14.020 1.00 79.81 94 ALA A O 1
ATOM 731 N N . LEU A 1 95 ? -3.801 1.216 14.006 1.00 73.38 95 LEU A N 1
ATOM 732 C CA . LEU A 1 95 ? -4.459 0.408 15.028 1.00 73.38 95 LEU A CA 1
ATOM 733 C C . LEU A 1 95 ? -3.703 0.389 16.357 1.00 73.38 95 LEU A C 1
ATOM 735 O O . LEU A 1 95 ? -3.952 -0.463 17.206 1.00 73.38 95 LEU A O 1
ATOM 739 N N . GLY A 1 96 ? -2.651 1.197 16.485 1.00 70.25 96 GLY A N 1
ATOM 740 C CA . GLY A 1 96 ? -1.724 1.198 17.615 1.00 70.25 96 GLY A CA 1
ATOM 741 C C . GLY A 1 96 ? -1.884 2.425 18.507 1.00 70.25 96 GLY A C 1
ATOM 742 O O . GLY A 1 96 ? -2.339 3.478 18.072 1.00 70.25 96 GLY A O 1
ATOM 743 N N . ALA A 1 97 ? -1.429 2.324 19.758 1.00 68.56 97 ALA A N 1
ATOM 744 C CA . ALA A 1 97 ? -1.431 3.447 20.703 1.00 68.56 97 ALA A CA 1
ATOM 745 C C . ALA A 1 97 ? -0.612 4.662 20.217 1.00 68.56 97 ALA A C 1
ATOM 747 O O . ALA A 1 97 ? -0.876 5.791 20.626 1.00 68.56 97 ALA A O 1
ATOM 748 N N . LYS A 1 98 ? 0.361 4.428 19.326 1.00 72.44 98 LYS A N 1
ATOM 749 C CA . LYS A 1 98 ? 1.221 5.451 18.715 1.00 72.44 98 LYS A CA 1
ATOM 750 C C . LYS A 1 98 ? 0.655 6.030 17.406 1.00 72.44 98 LYS A C 1
ATOM 752 O O . LYS A 1 98 ? 1.384 6.721 16.705 1.00 72.44 98 LYS A O 1
ATOM 757 N N . ASN A 1 99 ? -0.606 5.750 17.054 1.00 74.12 99 ASN A N 1
ATOM 758 C CA . ASN A 1 99 ? -1.215 6.315 15.850 1.00 74.12 99 ASN A CA 1
ATOM 759 C C . ASN A 1 99 ? -1.266 7.855 15.935 1.00 74.12 99 ASN A C 1
ATOM 761 O O . ASN A 1 99 ? -1.919 8.363 16.855 1.00 74.12 99 ASN A O 1
ATOM 765 N N . PRO A 1 100 ? -0.684 8.615 14.986 1.00 76.44 100 PRO A N 1
ATOM 766 C CA . PRO A 1 100 ? -0.877 10.067 14.929 1.00 76.44 100 PRO A CA 1
ATOM 767 C C . PRO A 1 100 ? -2.356 10.454 14.766 1.00 76.44 100 PRO A C 1
ATOM 769 O O . PRO A 1 100 ? -2.779 11.504 15.239 1.00 76.44 100 PRO A O 1
ATOM 772 N N . LEU A 1 101 ? -3.165 9.570 14.177 1.00 80.44 101 LEU A N 1
ATOM 773 C CA . LEU A 1 101 ? -4.602 9.744 13.974 1.00 80.44 101 LEU A CA 1
ATOM 774 C C . LEU A 1 101 ? -5.453 9.147 15.109 1.00 80.44 101 LEU A C 1
ATOM 776 O O . LEU A 1 101 ? -6.667 9.016 14.962 1.00 80.44 101 LEU A O 1
ATOM 780 N N . ARG A 1 102 ? -4.858 8.786 16.260 1.00 78.06 102 ARG A N 1
ATOM 781 C CA . ARG A 1 102 ? -5.583 8.144 17.379 1.00 78.06 102 ARG A CA 1
ATOM 782 C C . ARG A 1 102 ? -6.764 8.964 17.901 1.00 78.06 102 ARG A C 1
ATOM 784 O O . ARG A 1 102 ? -7.737 8.386 18.376 1.00 78.06 102 ARG A O 1
ATOM 791 N N . SER A 1 103 ? -6.685 10.294 17.820 1.00 82.38 103 SER A N 1
ATOM 792 C CA . SER A 1 103 ? -7.752 11.207 18.250 1.00 82.38 103 SER A CA 1
ATOM 793 C C . SER A 1 103 ? -9.028 11.058 17.419 1.00 82.38 103 SER A C 1
ATOM 795 O O . SER A 1 103 ? -10.103 11.399 17.900 1.00 82.38 103 SER A O 1
ATOM 797 N N . LEU A 1 104 ? -8.936 10.484 16.213 1.00 82.44 104 LEU A N 1
ATOM 798 C CA . LEU A 1 104 ? -10.085 10.177 15.356 1.00 82.44 104 LEU A CA 1
ATOM 799 C C . LEU A 1 104 ? -10.849 8.920 15.810 1.00 82.44 104 LEU A C 1
ATOM 801 O O . LEU A 1 104 ? -11.896 8.583 15.253 1.00 82.44 104 LEU A O 1
ATOM 805 N N . GLY A 1 105 ? -10.343 8.209 16.821 1.00 81.75 105 GLY A N 1
ATOM 806 C CA . GLY A 1 105 ? -10.992 7.043 17.402 1.00 81.75 105 GLY A CA 1
ATOM 807 C C . GLY A 1 105 ? -11.281 5.962 16.359 1.00 81.75 105 GLY A C 1
ATOM 808 O O . GLY A 1 105 ? -10.373 5.477 15.688 1.00 81.75 105 GLY A O 1
ATOM 809 N N . ARG A 1 106 ? -12.560 5.588 16.215 1.00 81.31 106 ARG A N 1
ATOM 810 C CA . ARG A 1 106 ? -13.008 4.545 15.271 1.00 81.31 106 ARG A CA 1
ATOM 811 C C . ARG A 1 106 ? -12.722 4.873 13.799 1.00 81.31 106 ARG A C 1
ATOM 813 O O . ARG A 1 106 ? -12.673 3.977 12.967 1.00 81.31 106 ARG A O 1
ATOM 820 N N . TRP A 1 107 ? -12.532 6.153 13.479 1.00 83.25 107 TRP A N 1
ATOM 821 C CA . TRP A 1 107 ? -12.285 6.627 12.117 1.00 83.25 107 TRP A CA 1
ATOM 822 C C . TRP A 1 107 ? -10.818 6.562 11.710 1.00 83.25 107 TRP A C 1
ATOM 824 O O . TRP A 1 107 ? -10.512 6.702 10.529 1.00 83.25 107 TRP A O 1
ATOM 834 N N . ALA A 1 108 ? -9.911 6.336 12.661 1.00 81.94 108 ALA A N 1
ATOM 835 C CA . ALA A 1 108 ? -8.480 6.348 12.401 1.00 81.94 108 ALA A CA 1
ATOM 836 C C . ALA A 1 108 ? -8.040 5.391 11.268 1.00 81.94 108 ALA A C 1
ATOM 838 O O . ALA A 1 108 ? -7.268 5.837 10.421 1.00 81.94 108 ALA A O 1
ATOM 839 N N . PRO A 1 109 ? -8.557 4.146 11.152 1.00 79.19 109 PRO A N 1
ATOM 840 C CA . PRO A 1 109 ? -8.201 3.245 10.049 1.00 79.19 109 PRO A CA 1
ATOM 841 C C . PRO A 1 109 ? -8.618 3.781 8.673 1.00 79.19 109 PRO A C 1
ATOM 843 O O . PRO A 1 109 ? -7.852 3.717 7.712 1.00 79.19 109 PRO A O 1
ATOM 846 N N . MET A 1 110 ? -9.816 4.363 8.581 1.00 83.19 110 MET A N 1
ATOM 847 C CA . MET A 1 110 ? -10.331 4.930 7.332 1.00 83.19 110 MET A CA 1
ATOM 848 C C . MET A 1 110 ? -9.608 6.217 6.950 1.00 83.19 110 MET A C 1
ATOM 850 O O . MET A 1 110 ? -9.288 6.423 5.785 1.00 83.19 110 MET A O 1
ATOM 854 N N . ALA A 1 111 ? -9.302 7.064 7.933 1.00 84.50 111 ALA A N 1
ATOM 855 C CA . ALA A 1 111 ? -8.508 8.265 7.719 1.00 84.50 111 ALA A CA 1
ATOM 856 C C . ALA A 1 111 ? -7.093 7.917 7.232 1.00 84.50 111 ALA A C 1
ATOM 858 O O . ALA A 1 111 ? -6.607 8.543 6.293 1.00 84.50 111 ALA A O 1
ATOM 859 N N . SER A 1 112 ? -6.462 6.880 7.798 1.00 80.81 112 SER A N 1
ATOM 860 C CA . SER A 1 112 ? -5.190 6.358 7.290 1.00 80.81 112 SER A CA 1
ATOM 861 C C . SER A 1 112 ? -5.311 5.948 5.823 1.00 80.81 112 SER A C 1
ATOM 863 O O . SER A 1 112 ? -4.502 6.392 5.017 1.00 80.81 112 SER A O 1
ATOM 865 N N . LEU A 1 113 ? -6.342 5.187 5.440 1.00 82.75 113 LEU A N 1
ATOM 866 C CA . LEU A 1 113 ? -6.559 4.826 4.034 1.00 82.75 113 LEU A CA 1
ATOM 867 C C . LEU A 1 113 ? -6.795 6.022 3.117 1.00 82.75 113 LEU A C 1
ATOM 869 O O . LEU A 1 113 ? -6.261 6.042 2.014 1.00 82.75 113 LEU A O 1
ATOM 873 N N . ALA A 1 114 ? -7.567 7.014 3.556 1.00 86.06 114 ALA A N 1
ATOM 874 C CA . ALA A 1 114 ? -7.803 8.221 2.776 1.00 86.06 114 ALA A CA 1
ATOM 875 C C . ALA A 1 114 ? -6.491 8.976 2.508 1.00 86.06 114 ALA A C 1
ATOM 877 O O . ALA A 1 114 ? -6.245 9.393 1.379 1.00 86.06 114 ALA A O 1
ATOM 878 N N . VAL A 1 115 ? -5.611 9.082 3.511 1.00 84.94 115 VAL A N 1
ATOM 879 C CA . VAL A 1 115 ? -4.265 9.654 3.339 1.00 84.94 115 VAL A CA 1
ATOM 880 C C . VAL A 1 115 ? -3.462 8.855 2.310 1.00 84.94 115 VAL A C 1
ATOM 882 O O . VAL A 1 115 ? -2.855 9.449 1.421 1.00 84.94 115 VAL A O 1
ATOM 885 N N . LEU A 1 116 ? -3.492 7.520 2.376 1.00 81.62 116 LEU A N 1
ATOM 886 C CA . LEU A 1 116 ? -2.805 6.670 1.395 1.00 81.62 116 LEU A CA 1
ATOM 887 C C . LEU A 1 116 ? -3.349 6.860 -0.018 1.00 81.62 116 LEU A C 1
ATOM 889 O O . LEU A 1 116 ? -2.572 6.994 -0.960 1.00 81.62 116 LEU A O 1
ATOM 893 N N . LEU A 1 117 ? -4.671 6.924 -0.162 1.00 84.25 117 LEU A N 1
ATOM 894 C CA . LEU A 1 117 ? -5.318 7.165 -1.443 1.00 84.25 117 LEU A CA 1
ATOM 895 C C . LEU A 1 117 ? -4.890 8.516 -2.025 1.00 84.25 117 LEU A C 1
ATOM 897 O O . LEU A 1 117 ? -4.523 8.581 -3.194 1.00 84.25 117 LEU A O 1
ATOM 901 N N . ILE A 1 118 ? -4.870 9.577 -1.213 1.00 86.62 118 ILE A N 1
ATOM 902 C CA . ILE A 1 118 ? -4.428 10.910 -1.647 1.00 86.62 118 ILE A CA 1
ATOM 903 C C . ILE A 1 118 ? -2.971 10.880 -2.115 1.00 86.62 118 ILE A C 1
ATOM 905 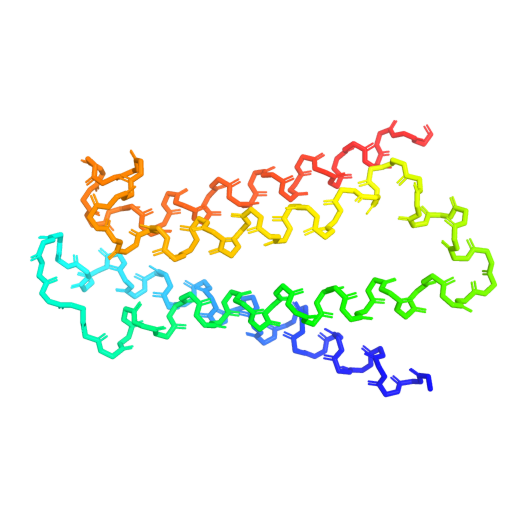O O . ILE A 1 118 ? -2.670 11.430 -3.174 1.00 86.62 118 ILE A O 1
ATOM 909 N N . LEU A 1 119 ? -2.072 10.220 -1.378 1.00 82.00 119 LEU A N 1
ATOM 910 C CA . LEU A 1 119 ? -0.665 10.086 -1.773 1.00 82.00 119 LEU A CA 1
ATOM 911 C C . LEU A 1 119 ? -0.515 9.363 -3.119 1.00 82.00 119 LEU A C 1
ATOM 913 O O . LEU A 1 119 ? 0.217 9.828 -3.992 1.00 82.00 119 LEU A O 1
ATOM 917 N N . VAL A 1 120 ? -1.243 8.259 -3.312 1.00 81.19 120 VAL A N 1
ATOM 918 C CA . VAL A 1 120 ? -1.221 7.487 -4.562 1.00 81.19 120 VAL A CA 1
ATOM 919 C C . VAL A 1 120 ? -1.778 8.305 -5.727 1.00 81.19 120 VAL A C 1
ATOM 921 O O . VAL A 1 120 ? -1.135 8.391 -6.774 1.00 81.19 120 VAL A O 1
ATOM 924 N N . LEU A 1 121 ? -2.936 8.945 -5.552 1.00 83.56 121 LEU A N 1
ATOM 925 C CA . LEU A 1 121 ? -3.550 9.777 -6.588 1.00 83.56 121 LEU A CA 1
ATOM 926 C C . LEU A 1 121 ? -2.658 10.962 -6.957 1.00 83.56 121 LEU A C 1
ATOM 928 O O . LEU A 1 121 ? -2.471 11.228 -8.140 1.00 83.56 121 LEU A O 1
ATOM 932 N N . SER A 1 122 ? -2.042 11.614 -5.970 1.00 82.19 122 SER A N 1
ATOM 933 C CA . SER A 1 122 ? -1.099 12.715 -6.205 1.00 82.19 122 SER A CA 1
ATOM 934 C C . SER A 1 122 ? 0.081 12.252 -7.060 1.00 82.19 122 SER A C 1
ATOM 936 O O . SER A 1 122 ? 0.436 12.910 -8.035 1.00 82.19 122 SER A O 1
ATOM 938 N N . ASN A 1 123 ? 0.643 11.077 -6.759 1.00 81.00 123 ASN A N 1
ATOM 939 C CA . ASN A 1 123 ? 1.738 10.490 -7.530 1.00 81.00 123 ASN A CA 1
ATOM 940 C C . ASN A 1 123 ? 1.339 10.200 -8.991 1.00 81.00 123 ASN A C 1
ATOM 942 O O . ASN A 1 123 ? 2.112 10.458 -9.913 1.00 81.00 123 ASN A O 1
ATOM 946 N N . ILE A 1 124 ? 0.116 9.703 -9.208 1.00 82.19 124 ILE A N 1
ATOM 947 C CA . ILE A 1 124 ? -0.439 9.447 -10.547 1.00 82.19 124 ILE A CA 1
ATOM 948 C C . ILE A 1 124 ? -0.675 10.759 -11.302 1.00 82.19 124 ILE A C 1
ATOM 950 O O . ILE A 1 124 ? -0.319 10.860 -12.474 1.00 82.19 124 ILE A O 1
ATOM 954 N N . MET A 1 125 ? -1.252 11.768 -10.648 1.00 84.94 125 MET A N 1
ATOM 955 C CA . MET A 1 125 ? -1.522 13.071 -11.259 1.00 84.94 125 MET A CA 1
ATOM 956 C C . MET A 1 125 ? -0.233 13.776 -11.683 1.00 84.94 125 MET A C 1
ATOM 958 O O . MET A 1 125 ? -0.173 14.307 -12.788 1.00 84.94 125 MET A O 1
ATOM 962 N N . ILE A 1 126 ? 0.815 13.717 -10.856 1.00 83.12 126 ILE A N 1
ATOM 963 C CA . ILE A 1 126 ? 2.150 14.215 -11.208 1.00 83.12 126 ILE A CA 1
ATOM 964 C C . ILE A 1 126 ? 2.670 13.493 -12.455 1.00 83.12 126 ILE A C 1
ATOM 966 O O . ILE A 1 126 ? 3.076 14.142 -13.414 1.00 83.12 126 ILE A O 1
ATOM 970 N N . ALA A 1 127 ? 2.593 12.158 -12.490 1.00 80.00 127 ALA A N 1
ATOM 971 C CA . ALA A 1 127 ? 3.024 11.385 -13.655 1.00 80.00 127 ALA A CA 1
ATOM 972 C C . ALA A 1 127 ? 2.231 11.738 -14.927 1.00 80.00 127 ALA A C 1
ATOM 974 O O . ALA A 1 127 ? 2.787 11.737 -16.023 1.00 80.00 127 ALA A O 1
ATOM 975 N N . ALA A 1 128 ? 0.933 12.029 -14.795 1.00 81.62 128 ALA A N 1
ATOM 976 C CA . ALA A 1 128 ? 0.067 12.400 -15.910 1.00 81.62 128 ALA A CA 1
ATOM 977 C C . ALA A 1 128 ? 0.315 13.831 -16.416 1.00 81.62 128 ALA A C 1
ATOM 979 O O . ALA A 1 128 ? 0.176 14.066 -17.615 1.00 81.62 128 ALA A O 1
ATOM 980 N N . GLY A 1 129 ? 0.672 14.757 -15.520 1.00 77.69 129 GLY A N 1
ATOM 981 C CA . GLY A 1 129 ? 0.970 16.158 -15.832 1.00 77.69 129 GLY A CA 1
ATOM 982 C C . GLY A 1 129 ? 2.400 16.416 -16.316 1.00 77.69 129 GLY A C 1
ATOM 983 O O . GLY A 1 129 ? 2.647 17.457 -16.907 1.00 77.69 129 GLY A O 1
ATOM 984 N N . MET A 1 130 ? 3.331 15.478 -16.112 1.00 64.06 130 MET A N 1
ATOM 985 C CA . MET A 1 130 ? 4.707 15.522 -16.642 1.00 64.06 130 MET A CA 1
ATOM 986 C C . MET A 1 130 ? 4.818 15.094 -18.122 1.00 64.06 130 MET A C 1
ATOM 988 O O . MET A 1 130 ? 5.898 14.709 -18.572 1.00 64.06 130 MET A O 1
ATOM 992 N N . LYS A 1 131 ? 3.702 15.102 -18.856 1.00 54.84 131 LYS A N 1
ATOM 993 C CA . LYS A 1 131 ? 3.659 14.813 -20.293 1.00 54.84 131 LYS A CA 1
ATOM 994 C C . LYS A 1 131 ? 3.982 16.043 -21.125 1.00 54.84 131 LYS A C 1
ATOM 996 O O . LYS A 1 131 ? 3.473 17.128 -20.775 1.00 54.84 131 LYS A O 1
#

Radius of gyration: 16.12 Å; chains: 1; bounding box: 33×31×45 Å